Protein AF-X1INV4-F1 (afdb_monomer_lite)

Sequence (115 aa):
PSGTKRNSFWAVEVARDGEYEISLRRWPKEVDAPITAAIPGGKAISANTARLKIADVDVTKPIPRDATAVKFKVKLKAGKTRLQSWFIPPHRGAGFMDEQGESRGAYYVYAKRLD

Secondary structure (DSSP, 8-state):
-------PPEEEEE-SSEEEEEEEESS-TTT---TT--BTTB-----SEEEEEETTEEEEEE--TT-S-EEEEEEE-SEEEEEEEEEEPPPSS-----TT--PBPPSEEEEEE--

pLDDT: mean 82.01, std 18.67, range [31.08, 97.12]

Radius of gyration: 14.73 Å; chains: 1; bounding box: 36×35×36 Å

Structure (mmCIF, N/CA/C/O backbone):
data_AF-X1INV4-F1
#
_entry.id   AF-X1INV4-F1
#
loop_
_atom_site.group_PDB
_atom_site.id
_atom_site.type_symbol
_atom_site.label_atom_id
_atom_site.label_alt_id
_atom_site.label_comp_id
_atom_site.label_asym_id
_atom_site.label_entity_id
_atom_site.label_seq_id
_atom_site.pdbx_PDB_ins_code
_atom_site.Cartn_x
_atom_site.Cartn_y
_atom_site.Cartn_z
_atom_site.occupancy
_atom_site.B_iso_or_equiv
_atom_site.auth_seq_id
_atom_site.auth_comp_id
_atom_site.auth_asym_id
_atom_site.auth_atom_id
_atom_site.pdbx_PDB_model_num
ATOM 1 N N . PRO A 1 1 ? -2.257 21.560 -22.294 1.00 31.08 1 PRO A N 1
ATOM 2 C CA . PRO A 1 1 ? -2.874 21.463 -20.950 1.00 31.08 1 PRO A CA 1
ATOM 3 C C . PRO A 1 1 ? -2.271 20.292 -20.161 1.00 31.08 1 PRO A C 1
ATOM 5 O O . PRO A 1 1 ? -2.646 19.139 -20.356 1.00 31.08 1 PRO A O 1
ATOM 8 N N . SER A 1 2 ? -1.271 20.591 -19.333 1.00 37.06 2 SER A N 1
ATOM 9 C CA . SER A 1 2 ? -0.586 19.618 -18.481 1.00 37.06 2 SER A CA 1
ATOM 10 C C . SER A 1 2 ? -1.552 19.145 -17.397 1.00 37.06 2 SER A C 1
ATOM 12 O O . SER A 1 2 ? -1.808 19.856 -16.431 1.00 37.06 2 SER A O 1
ATOM 14 N N . GLY A 1 3 ? -2.158 17.973 -17.592 1.00 35.62 3 GLY A N 1
ATOM 15 C CA . GLY A 1 3 ? -3.021 17.357 -16.593 1.00 35.62 3 GLY A CA 1
ATOM 16 C C . GLY A 1 3 ? -2.183 16.971 -15.38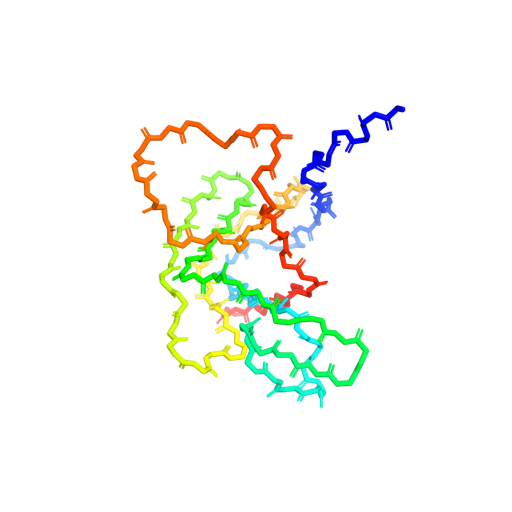3 1.00 35.62 3 GLY A C 1
ATOM 17 O O . GLY A 1 3 ? -1.544 15.921 -15.392 1.00 35.62 3 GLY A O 1
ATOM 18 N N . THR A 1 4 ? -2.161 17.828 -14.361 1.00 43.03 4 THR A N 1
ATOM 19 C CA . THR A 1 4 ? -1.571 17.539 -13.055 1.00 43.03 4 THR A CA 1
ATOM 20 C C . THR A 1 4 ? -2.177 16.227 -12.562 1.00 43.03 4 THR A C 1
ATOM 22 O O . THR A 1 4 ? -3.334 16.196 -12.136 1.00 43.03 4 THR A O 1
ATOM 25 N N . LYS A 1 5 ? -1.437 15.114 -12.659 1.00 47.81 5 LYS A N 1
ATOM 26 C CA . LYS A 1 5 ? -1.865 13.815 -12.127 1.00 47.81 5 LYS A CA 1
ATOM 27 C C . LYS A 1 5 ? -1.808 13.887 -10.603 1.00 47.81 5 LYS A C 1
ATOM 29 O O . LYS A 1 5 ? -0.899 13.362 -9.970 1.00 47.81 5 LYS A O 1
ATOM 34 N N . ARG A 1 6 ? -2.787 14.569 -10.004 1.00 51.34 6 ARG A N 1
ATOM 35 C CA . ARG A 1 6 ? -3.087 14.465 -8.577 1.00 51.34 6 ARG A CA 1
ATOM 36 C C . ARG A 1 6 ? -3.390 12.993 -8.336 1.00 51.34 6 ARG A C 1
ATOM 38 O O . ARG A 1 6 ? -4.360 12.480 -8.894 1.00 51.34 6 ARG A O 1
ATOM 45 N N . ASN A 1 7 ? -2.535 12.300 -7.584 1.00 59.09 7 ASN A N 1
ATOM 46 C CA . ASN A 1 7 ? -2.779 10.904 -7.252 1.00 59.09 7 ASN A CA 1
ATOM 47 C C . ASN A 1 7 ? -4.141 10.814 -6.547 1.00 59.09 7 ASN A C 1
ATOM 49 O O . ASN A 1 7 ? -4.311 11.312 -5.429 1.00 59.09 7 ASN A O 1
ATOM 53 N N . SER A 1 8 ? -5.130 10.296 -7.273 1.00 66.12 8 SER A N 1
ATOM 54 C CA . SER A 1 8 ? -6.527 10.317 -6.856 1.00 66.12 8 SER A CA 1
ATOM 55 C C . SER A 1 8 ? -6.691 9.415 -5.641 1.00 66.12 8 SER A C 1
ATOM 57 O O . SER A 1 8 ? -6.025 8.389 -5.524 1.00 66.12 8 SER A O 1
ATOM 59 N N . PHE A 1 9 ? -7.534 9.822 -4.700 1.00 80.38 9 PHE A N 1
ATOM 60 C CA . PHE A 1 9 ? -7.837 9.005 -3.532 1.00 80.38 9 PHE A CA 1
ATOM 61 C C . PHE A 1 9 ? -9.053 8.126 -3.816 1.00 80.38 9 PHE A C 1
ATOM 63 O O . PHE A 1 9 ? -9.975 8.542 -4.518 1.00 80.38 9 PHE A O 1
ATOM 70 N N . TRP A 1 10 ? -9.083 6.937 -3.225 1.00 87.25 10 TRP A N 1
ATOM 71 C CA . TRP A 1 10 ? -10.300 6.142 -3.133 1.00 87.25 10 TRP A CA 1
ATOM 72 C C . TRP A 1 10 ? -11.041 6.521 -1.855 1.00 87.25 10 TRP A C 1
ATOM 74 O O . TRP A 1 10 ? -10.462 6.507 -0.767 1.00 87.25 10 TRP A O 1
ATOM 84 N N . ALA A 1 11 ? -12.319 6.874 -1.974 1.00 90.25 11 ALA A N 1
ATOM 85 C CA . ALA A 1 11 ? -13.206 6.923 -0.820 1.00 90.25 11 ALA A CA 1
ATOM 86 C C . ALA A 1 11 ? -13.558 5.481 -0.439 1.00 90.25 11 ALA A C 1
ATOM 88 O O . ALA A 1 11 ? -14.031 4.720 -1.281 1.00 90.25 11 ALA A O 1
ATOM 89 N N . VAL A 1 12 ? -13.295 5.106 0.807 1.00 91.75 12 VAL A N 1
ATOM 90 C CA . VAL A 1 12 ? -13.578 3.764 1.322 1.00 91.75 12 VAL A CA 1
ATOM 91 C C . VAL A 1 12 ? -14.381 3.877 2.606 1.00 91.75 12 VAL A C 1
ATOM 93 O O . VAL A 1 12 ? -14.215 4.821 3.379 1.00 91.75 12 VAL A O 1
ATOM 96 N N . GLU A 1 13 ? -15.258 2.912 2.837 1.00 94.06 13 GLU A N 1
ATOM 97 C CA . GLU A 1 13 ? -16.001 2.784 4.083 1.00 94.06 13 GLU A CA 1
ATOM 98 C C . GLU A 1 13 ? -15.516 1.538 4.814 1.00 94.06 13 GLU A C 1
ATOM 100 O O . GLU A 1 13 ? -15.579 0.423 4.295 1.00 94.06 13 GLU A O 1
ATOM 105 N N . VAL A 1 14 ? -14.988 1.739 6.017 1.00 94.38 14 VAL A N 1
ATOM 106 C CA . VAL A 1 14 ? -14.610 0.654 6.913 1.00 94.38 14 VAL A CA 1
ATOM 107 C C . VAL A 1 14 ? -15.868 0.257 7.674 1.00 94.38 14 VAL A C 1
ATOM 109 O O . VAL A 1 14 ? -16.363 1.018 8.498 1.00 94.38 14 VAL A O 1
ATOM 112 N N . ALA A 1 15 ? -16.408 -0.927 7.392 1.00 93.06 15 ALA A N 1
ATOM 113 C CA . ALA A 1 15 ? -17.672 -1.359 7.990 1.00 93.06 15 ALA A CA 1
ATOM 114 C C . ALA A 1 15 ? -17.565 -1.652 9.499 1.00 93.06 15 ALA A C 1
ATOM 116 O O . ALA A 1 15 ? -18.562 -1.577 10.213 1.00 93.06 15 ALA A O 1
ATOM 117 N N . ARG A 1 16 ? -16.378 -2.043 9.986 1.00 94.56 16 ARG A N 1
ATOM 118 C CA . ARG A 1 16 ? -16.143 -2.448 11.382 1.00 94.56 16 ARG A CA 1
ATOM 119 C C . ARG A 1 16 ? -14.749 -2.055 11.854 1.00 94.56 16 ARG A C 1
ATOM 121 O O . ARG A 1 16 ? -13.794 -2.148 11.085 1.00 94.56 16 ARG A O 1
ATOM 128 N N . ASP A 1 17 ? -14.633 -1.707 13.129 1.00 96.19 17 ASP A N 1
ATOM 129 C CA . ASP A 1 17 ? -13.343 -1.625 13.813 1.00 96.19 17 ASP A CA 1
ATOM 130 C C . ASP A 1 17 ? -12.598 -2.959 13.680 1.00 96.19 17 ASP A C 1
ATOM 132 O O . ASP A 1 17 ? -13.215 -4.018 13.792 1.00 96.19 17 ASP A O 1
ATOM 136 N N . GLY A 1 18 ? -11.287 -2.917 13.443 1.00 95.75 18 GLY A N 1
ATOM 137 C CA . GLY A 1 18 ? -10.502 -4.146 13.334 1.00 95.75 18 GLY A CA 1
ATOM 138 C C . GLY A 1 18 ? -9.094 -3.951 12.792 1.00 95.75 18 GLY A C 1
ATOM 139 O O . GLY A 1 18 ? -8.654 -2.830 12.502 1.00 95.75 18 GLY A O 1
ATOM 140 N N . GLU A 1 19 ? -8.385 -5.070 12.655 1.00 96.88 19 GLU A N 1
ATOM 141 C CA . GLU A 1 19 ? -7.083 -5.118 11.997 1.00 96.88 19 GLU A CA 1
ATOM 142 C C . GLU A 1 19 ? -7.261 -5.601 10.557 1.00 96.88 19 GLU A C 1
ATOM 144 O O . GLU A 1 19 ? -7.903 -6.613 10.281 1.00 96.88 19 GLU A O 1
ATOM 149 N N . TYR A 1 20 ? -6.675 -4.870 9.617 1.00 96.12 20 TYR A N 1
ATOM 150 C CA . TYR A 1 20 ? -6.800 -5.136 8.194 1.00 96.12 20 TYR A CA 1
ATOM 151 C C . TYR A 1 20 ? -5.423 -5.323 7.567 1.00 96.12 20 TYR A C 1
ATOM 153 O O . TYR A 1 20 ? -4.507 -4.530 7.784 1.00 96.12 20 TYR A O 1
ATOM 161 N N . GLU A 1 21 ? -5.292 -6.348 6.730 1.00 97.12 21 GLU A N 1
ATOM 162 C CA . GLU A 1 21 ? -4.228 -6.464 5.743 1.00 97.12 21 GLU A CA 1
ATOM 163 C C . GLU A 1 21 ? -4.666 -5.763 4.455 1.00 97.12 21 GLU A C 1
ATOM 165 O O . GLU A 1 21 ? -5.582 -6.210 3.763 1.00 97.12 21 GLU A O 1
ATOM 170 N N . ILE A 1 22 ? -3.985 -4.673 4.116 1.00 96.31 22 ILE A N 1
ATOM 171 C CA . ILE A 1 22 ? -4.135 -3.969 2.846 1.00 96.31 22 ILE A CA 1
ATOM 172 C C . ILE A 1 22 ? -2.979 -4.374 1.934 1.00 96.31 22 ILE A C 1
ATOM 174 O O . ILE A 1 22 ? -1.809 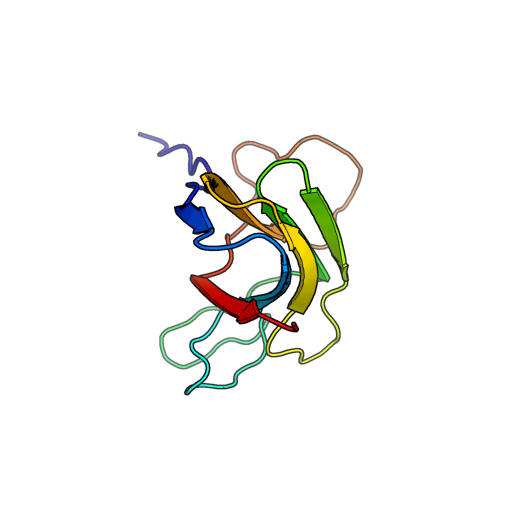-4.169 2.258 1.00 96.31 22 ILE A O 1
ATOM 178 N N . SER A 1 23 ? -3.305 -4.953 0.784 1.00 95.75 23 SER A N 1
ATOM 179 C CA . SER A 1 23 ? -2.347 -5.381 -0.235 1.00 95.75 23 SER A CA 1
ATOM 180 C C . SER A 1 23 ? -2.374 -4.425 -1.419 1.00 95.75 23 SER A C 1
ATOM 182 O O . SER A 1 23 ? -3.381 -4.332 -2.121 1.00 95.75 23 SER A O 1
ATOM 184 N N . LEU A 1 24 ? -1.252 -3.752 -1.662 1.00 94.62 24 LEU A N 1
ATOM 185 C CA . LEU A 1 24 ? -1.041 -2.929 -2.848 1.00 94.62 24 LEU A CA 1
ATOM 186 C C . LEU A 1 24 ? -0.468 -3.787 -3.972 1.00 94.62 24 LEU A C 1
ATOM 188 O O . LEU A 1 24 ? 0.578 -4.420 -3.797 1.00 94.62 24 LEU A O 1
ATOM 192 N N . ARG A 1 25 ? -1.134 -3.790 -5.129 1.00 93.75 25 ARG A N 1
ATOM 193 C CA . ARG A 1 25 ? -0.673 -4.493 -6.329 1.00 93.75 25 ARG A CA 1
ATOM 194 C C . ARG A 1 25 ? -0.734 -3.587 -7.547 1.00 93.75 25 ARG A C 1
ATOM 196 O O . ARG A 1 25 ? -1.574 -2.692 -7.668 1.00 93.75 25 ARG A O 1
ATOM 203 N N . ARG A 1 26 ? 0.172 -3.852 -8.480 1.00 89.88 26 ARG A N 1
ATOM 204 C CA . ARG A 1 26 ? 0.140 -3.230 -9.802 1.00 89.88 26 ARG A CA 1
ATOM 205 C C . ARG A 1 26 ? -0.729 -4.006 -10.785 1.00 89.88 26 ARG A C 1
ATOM 207 O O . ARG A 1 26 ? -1.395 -3.407 -11.619 1.00 89.88 26 ARG A O 1
ATOM 214 N N . TRP A 1 27 ? -0.720 -5.323 -10.665 1.00 89.38 27 TRP A N 1
ATOM 215 C CA . TRP A 1 27 ? -1.474 -6.229 -11.515 1.00 89.38 27 TRP A CA 1
ATOM 216 C C . TRP A 1 27 ? -2.611 -6.863 -10.712 1.00 89.38 27 TRP A C 1
ATOM 218 O O . TRP A 1 27 ? -2.506 -6.964 -9.48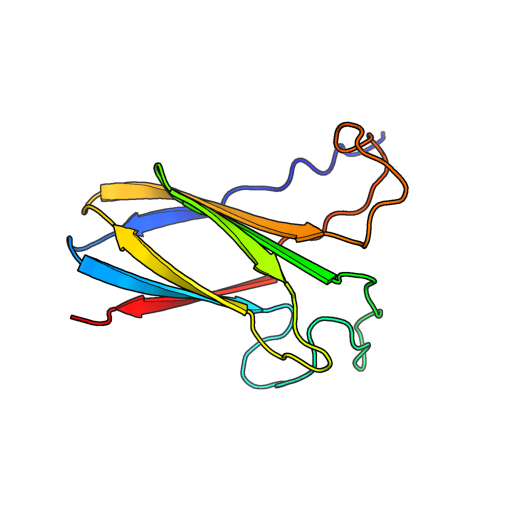1 1.00 89.38 27 TRP A O 1
ATOM 228 N N . PRO A 1 28 ? -3.705 -7.266 -11.377 1.00 87.56 28 PRO A N 1
ATOM 229 C CA . PRO A 1 28 ? -4.751 -8.025 -10.714 1.00 87.56 28 PRO A CA 1
ATOM 230 C C . PRO A 1 28 ? -4.178 -9.369 -10.232 1.00 87.56 28 PRO A C 1
ATOM 232 O O . PRO A 1 28 ? -3.158 -9.846 -10.740 1.00 87.56 28 PRO A O 1
ATOM 235 N N . LYS A 1 29 ? -4.798 -9.963 -9.209 1.00 87.94 29 LYS A N 1
ATOM 236 C CA . LYS A 1 29 ? -4.282 -11.179 -8.550 1.00 87.94 29 LYS A CA 1
ATOM 237 C C . LYS A 1 29 ? -4.172 -12.375 -9.507 1.00 87.94 29 LYS A C 1
ATOM 239 O O . LYS A 1 29 ? -3.371 -13.260 -9.257 1.00 87.94 29 LYS A O 1
ATOM 244 N N . GLU A 1 30 ? -4.961 -12.370 -10.575 1.00 88.00 30 GLU A N 1
ATOM 245 C CA . GLU A 1 30 ? -5.064 -13.389 -11.617 1.00 88.00 30 GLU A CA 1
ATOM 246 C C . GLU A 1 30 ? -3.842 -13.405 -12.541 1.00 88.00 30 GLU A C 1
ATOM 248 O O . GLU A 1 30 ? -3.500 -14.447 -13.087 1.00 88.00 30 GLU A O 1
ATOM 253 N N . VAL A 1 31 ? -3.184 -12.254 -12.717 1.00 88.56 31 VAL A N 1
ATOM 254 C CA . VAL A 1 31 ? -1.969 -12.138 -13.539 1.00 88.56 31 VAL A CA 1
ATOM 255 C C . VAL A 1 31 ? -0.726 -12.544 -12.746 1.00 88.56 31 VAL A C 1
ATOM 257 O O . VAL A 1 31 ? 0.241 -13.010 -13.335 1.00 88.56 31 VAL A O 1
ATOM 260 N N . ASP A 1 32 ? -0.744 -12.321 -11.428 1.00 88.31 32 ASP A N 1
ATOM 261 C CA . ASP A 1 32 ? 0.336 -12.626 -10.474 1.00 88.31 32 ASP A CA 1
ATOM 262 C C . ASP A 1 32 ? 1.755 -12.254 -10.951 1.00 88.31 32 ASP A C 1
ATOM 264 O O . ASP A 1 32 ? 2.738 -12.939 -10.692 1.00 88.31 32 ASP A O 1
ATOM 268 N N . ALA A 1 33 ? 1.873 -11.127 -11.655 1.00 91.62 33 ALA A N 1
ATOM 269 C CA . ALA A 1 33 ? 3.155 -10.621 -12.126 1.00 91.62 33 ALA A CA 1
ATOM 270 C C . ALA A 1 33 ? 3.830 -9.708 -11.083 1.00 91.62 33 ALA A C 1
ATOM 272 O O . ALA A 1 33 ? 3.146 -9.071 -10.267 1.00 91.62 33 ALA A O 1
ATOM 273 N N . PRO A 1 34 ? 5.169 -9.563 -11.126 1.00 94.00 34 PRO A N 1
ATOM 274 C CA . PRO A 1 34 ? 5.879 -8.624 -10.267 1.00 94.00 34 PRO A CA 1
ATOM 275 C C . PRO A 1 34 ? 5.427 -7.174 -10.464 1.00 94.00 34 PRO A C 1
ATOM 277 O O . PRO A 1 34 ? 5.141 -6.733 -11.582 1.00 94.00 34 PRO A O 1
ATOM 280 N N . ILE A 1 35 ? 5.442 -6.389 -9.383 1.00 90.19 35 ILE A N 1
ATOM 281 C CA . ILE A 1 35 ? 5.064 -4.966 -9.392 1.00 90.19 35 ILE A CA 1
ATOM 282 C C . ILE A 1 35 ? 5.895 -4.174 -10.414 1.00 90.19 35 ILE A C 1
ATOM 284 O O . ILE A 1 35 ? 5.369 -3.312 -11.114 1.00 90.19 35 ILE A O 1
ATOM 288 N N . THR A 1 36 ? 7.184 -4.467 -10.550 1.00 89.12 36 THR A N 1
ATOM 289 C CA . THR A 1 36 ? 8.085 -3.738 -11.456 1.00 89.12 36 THR A CA 1
ATOM 290 C C . THR A 1 36 ? 8.095 -4.284 -12.885 1.00 89.12 36 THR A C 1
ATOM 292 O O . THR A 1 36 ? 8.552 -3.586 -13.793 1.00 89.12 36 THR A O 1
ATOM 295 N N . ALA A 1 37 ? 7.546 -5.482 -13.118 1.00 87.31 37 ALA A N 1
ATOM 296 C CA . ALA A 1 37 ? 7.605 -6.152 -14.413 1.00 87.31 37 ALA A CA 1
ATOM 297 C C . ALA A 1 37 ? 6.760 -5.455 -15.491 1.00 87.31 37 ALA A C 1
ATOM 299 O O . ALA A 1 37 ? 5.800 -4.732 -15.205 1.00 87.31 37 ALA A O 1
ATOM 300 N N . ALA A 1 38 ? 7.133 -5.691 -16.748 1.00 86.88 38 ALA A N 1
ATOM 301 C CA . ALA A 1 38 ? 6.268 -5.488 -17.901 1.00 86.88 38 ALA A CA 1
ATOM 302 C C . ALA A 1 38 ? 5.473 -6.776 -18.165 1.00 86.88 38 ALA A C 1
ATOM 304 O O . ALA A 1 38 ? 6.007 -7.871 -18.001 1.00 86.88 38 ALA A O 1
ATOM 305 N N . ILE A 1 39 ? 4.224 -6.637 -18.602 1.00 84.19 39 ILE A N 1
ATOM 306 C CA . ILE A 1 39 ? 3.383 -7.743 -19.089 1.00 84.19 39 ILE A CA 1
ATOM 307 C C . ILE A 1 39 ? 2.841 -7.366 -20.475 1.00 84.19 39 ILE A C 1
ATOM 309 O O . ILE A 1 39 ? 2.907 -6.185 -20.833 1.00 84.19 39 ILE A O 1
ATOM 313 N N . PRO A 1 40 ? 2.277 -8.293 -21.269 1.00 86.50 40 PRO A N 1
ATOM 314 C CA . PRO A 1 40 ? 1.578 -7.920 -22.496 1.00 86.50 40 PRO A CA 1
ATOM 315 C C . PRO A 1 40 ? 0.536 -6.819 -22.227 1.00 86.50 40 PRO A C 1
ATOM 317 O O . PRO A 1 40 ? -0.341 -6.974 -21.383 1.00 86.50 40 PRO A O 1
ATOM 320 N N . GLY A 1 41 ? 0.678 -5.668 -22.893 1.00 79.06 41 GLY A N 1
ATOM 321 C CA . GLY A 1 41 ? -0.175 -4.487 -22.676 1.00 79.06 41 GLY A CA 1
ATOM 322 C C . GLY A 1 41 ? 0.236 -3.563 -21.516 1.00 79.06 41 GLY A C 1
ATOM 323 O O . GLY A 1 41 ? -0.417 -2.547 -21.286 1.00 79.06 41 GLY A O 1
ATOM 324 N N . GLY A 1 42 ? 1.330 -3.852 -20.804 1.00 80.12 42 GLY A N 1
ATOM 325 C CA . GLY A 1 42 ? 1.785 -3.098 -19.636 1.00 80.12 42 GLY A CA 1
ATOM 326 C C . GLY A 1 42 ? 3.291 -2.811 -19.631 1.00 80.12 42 GLY A C 1
ATOM 327 O O . GLY A 1 42 ? 4.110 -3.710 -19.774 1.00 80.12 42 GLY A O 1
ATOM 328 N N . LYS A 1 43 ? 3.691 -1.550 -19.413 1.00 81.31 43 LYS A N 1
ATOM 329 C CA . LYS A 1 43 ? 5.118 -1.152 -19.347 1.00 81.31 43 LYS A CA 1
ATOM 330 C C . LYS A 1 43 ? 5.769 -1.576 -18.024 1.00 81.31 43 LYS A C 1
ATOM 332 O O . LYS A 1 43 ? 5.066 -1.694 -17.033 1.00 81.31 43 LYS A O 1
ATOM 337 N N . ALA A 1 44 ? 7.086 -1.730 -17.939 1.00 84.94 44 ALA A N 1
ATOM 338 C CA . ALA A 1 44 ? 7.766 -1.854 -16.641 1.00 84.94 44 ALA A CA 1
ATOM 339 C C . ALA A 1 44 ? 7.693 -0.531 -15.846 1.00 84.94 44 ALA A C 1
ATOM 341 O O . ALA A 1 44 ? 7.462 0.535 -16.431 1.00 84.94 44 ALA A O 1
ATOM 342 N N . ILE A 1 45 ? 7.868 -0.591 -14.521 1.00 83.38 45 ILE A N 1
ATOM 343 C CA . ILE A 1 45 ? 8.068 0.601 -13.676 1.00 83.38 45 ILE A CA 1
ATOM 344 C C . ILE A 1 45 ? 9.320 0.441 -12.832 1.00 83.38 45 ILE A C 1
ATOM 346 O O . ILE A 1 45 ? 9.610 -0.648 -12.343 1.00 83.38 45 ILE A O 1
ATOM 350 N N . SER A 1 46 ? 10.015 1.552 -12.610 1.00 85.81 46 SER A N 1
ATOM 351 C CA . SER A 1 46 ? 11.028 1.633 -11.567 1.00 85.81 46 SER A CA 1
ATOM 352 C C . SER A 1 46 ? 10.339 2.024 -10.266 1.00 85.81 46 SER A C 1
ATOM 354 O O . SER A 1 46 ? 9.862 3.147 -10.124 1.00 85.81 46 SER A O 1
ATOM 356 N N . ALA A 1 47 ? 10.226 1.077 -9.342 1.00 86.38 47 ALA A N 1
ATOM 357 C CA . ALA A 1 47 ? 9.709 1.314 -8.005 1.00 86.38 47 ALA A CA 1
ATOM 358 C C . ALA A 1 47 ? 10.429 0.389 -7.030 1.00 86.38 47 ALA A C 1
ATOM 360 O O . ALA A 1 47 ? 10.508 -0.815 -7.265 1.00 86.38 47 ALA A O 1
ATOM 361 N N . ASN A 1 48 ? 10.937 0.947 -5.937 1.00 91.31 48 ASN A N 1
ATOM 362 C CA . ASN A 1 48 ? 11.557 0.174 -4.860 1.00 91.31 48 ASN A CA 1
ATOM 363 C C . ASN A 1 48 ? 10.830 0.354 -3.524 1.00 91.31 48 ASN A C 1
ATOM 365 O O . ASN A 1 48 ? 11.160 -0.315 -2.550 1.00 91.31 48 ASN A O 1
ATOM 369 N N . THR A 1 49 ? 9.851 1.256 -3.477 1.00 91.56 49 THR A N 1
ATOM 370 C CA . THR A 1 49 ? 9.174 1.658 -2.253 1.00 91.56 49 THR A CA 1
ATOM 371 C C . THR A 1 49 ? 7.679 1.798 -2.519 1.00 91.56 49 THR A C 1
ATOM 373 O O . THR A 1 49 ? 7.269 2.378 -3.523 1.00 91.56 49 THR A O 1
ATOM 376 N N . ALA A 1 50 ? 6.854 1.259 -1.627 1.00 92.12 50 ALA A N 1
ATOM 377 C CA . ALA A 1 50 ? 5.405 1.394 -1.658 1.00 92.12 50 ALA A CA 1
ATOM 378 C C . ALA A 1 50 ? 4.929 2.156 -0.418 1.00 92.12 50 ALA A C 1
ATOM 380 O O . ALA A 1 50 ? 5.317 1.823 0.702 1.00 92.12 50 ALA A O 1
ATOM 381 N N . ARG A 1 51 ? 4.060 3.147 -0.612 1.00 93.44 51 ARG A N 1
ATOM 382 C CA . ARG A 1 51 ? 3.439 3.931 0.462 1.00 93.44 51 ARG A CA 1
ATOM 383 C C . ARG A 1 51 ? 1.930 3.740 0.450 1.00 93.44 51 ARG A C 1
ATOM 385 O O . ARG A 1 51 ? 1.317 3.754 -0.617 1.00 93.44 51 ARG A O 1
ATOM 392 N N . LEU A 1 52 ? 1.344 3.600 1.632 1.00 93.62 52 LEU A N 1
ATOM 393 C CA . LEU A 1 52 ? -0.090 3.526 1.879 1.00 93.62 52 LEU A CA 1
ATOM 394 C C . LEU A 1 52 ? -0.467 4.627 2.870 1.00 93.62 52 LEU A C 1
ATOM 396 O O . LEU A 1 52 ? 0.101 4.692 3.958 1.00 93.62 52 LEU A O 1
ATOM 400 N N . LYS A 1 53 ? -1.463 5.437 2.510 1.00 93.94 53 LYS A N 1
ATOM 401 C CA . LYS A 1 53 ? -2.109 6.380 3.419 1.00 93.94 53 LYS A CA 1
ATOM 402 C C . LYS A 1 53 ? -3.595 6.062 3.516 1.00 93.94 53 LYS A C 1
ATOM 404 O O . LYS A 1 53 ? -4.281 6.059 2.496 1.00 93.94 53 LYS A O 1
ATOM 409 N N . ILE A 1 54 ? -4.086 5.787 4.718 1.00 94.56 54 ILE A N 1
ATOM 410 C CA . ILE A 1 54 ? -5.497 5.516 4.991 1.00 94.56 54 ILE A CA 1
ATOM 411 C C . ILE A 1 54 ? -5.877 6.025 6.380 1.00 94.56 54 ILE A C 1
ATOM 413 O O . ILE A 1 54 ? -5.234 5.662 7.360 1.00 94.56 54 ILE A O 1
ATOM 417 N N . ALA A 1 55 ? -6.930 6.842 6.471 1.00 92.69 55 ALA A N 1
ATOM 418 C CA . ALA A 1 55 ? -7.274 7.553 7.708 1.00 92.69 55 ALA A CA 1
ATOM 419 C C . ALA A 1 55 ? -6.039 8.283 8.281 1.00 92.69 55 ALA A C 1
ATOM 421 O O . ALA A 1 55 ? -5.394 9.044 7.558 1.00 92.69 55 ALA A O 1
ATOM 422 N N . ASP A 1 56 ? -5.693 8.000 9.536 1.00 91.88 56 ASP A N 1
ATOM 423 C CA . ASP A 1 56 ? -4.534 8.562 10.238 1.00 91.88 56 ASP A CA 1
ATOM 424 C C . ASP A 1 56 ? -3.251 7.732 10.049 1.00 91.88 56 ASP A C 1
ATOM 426 O O . ASP A 1 56 ? -2.197 8.063 10.590 1.00 91.88 56 ASP A O 1
ATOM 430 N N . VAL A 1 57 ? -3.319 6.640 9.282 1.00 93.44 57 VAL A N 1
ATOM 431 C CA . VAL A 1 57 ? -2.179 5.764 9.012 1.00 93.44 57 VAL A CA 1
ATOM 432 C C . VAL A 1 57 ? -1.476 6.218 7.740 1.00 93.44 57 VAL A C 1
ATOM 434 O O . VAL A 1 57 ? -2.078 6.254 6.669 1.00 93.44 57 VAL A O 1
ATOM 437 N N . ASP A 1 58 ? -0.181 6.503 7.840 1.00 94.00 58 ASP A N 1
ATOM 438 C CA . ASP A 1 58 ? 0.694 6.801 6.707 1.00 94.00 58 ASP A CA 1
ATOM 439 C C . ASP A 1 58 ? 1.981 5.985 6.849 1.00 94.00 58 ASP A C 1
ATOM 441 O O . ASP A 1 58 ? 2.801 6.230 7.734 1.00 94.00 58 ASP A O 1
ATOM 445 N N . VAL A 1 59 ? 2.112 4.940 6.034 1.00 92.62 59 VAL A N 1
ATOM 446 C CA . VAL A 1 59 ? 3.156 3.924 6.183 1.00 92.62 59 VAL A CA 1
ATOM 447 C C . VAL A 1 59 ? 3.816 3.616 4.854 1.00 92.62 59 VAL A C 1
ATOM 449 O O . VAL A 1 59 ? 3.183 3.586 3.800 1.00 92.62 59 VAL A O 1
ATOM 452 N N . THR A 1 60 ? 5.113 3.339 4.915 1.00 92.81 60 THR A N 1
ATOM 453 C CA . THR A 1 60 ? 5.936 3.028 3.749 1.00 92.81 60 THR A CA 1
ATOM 454 C C . THR A 1 60 ? 6.684 1.719 3.977 1.00 92.81 60 THR A C 1
ATOM 456 O O . THR A 1 60 ? 7.122 1.437 5.091 1.00 92.81 60 THR A O 1
ATOM 459 N N . LYS A 1 61 ? 6.812 0.901 2.930 1.00 94.75 61 LYS A N 1
ATOM 460 C CA . LYS A 1 61 ? 7.562 -0.359 2.942 1.00 94.75 61 LYS A CA 1
ATOM 461 C C . LYS A 1 61 ? 8.411 -0.503 1.677 1.00 94.75 61 LYS A C 1
ATOM 463 O O . LYS A 1 61 ? 7.963 -0.077 0.609 1.00 94.75 61 LYS A O 1
ATOM 468 N N . PRO A 1 62 ? 9.597 -1.131 1.762 1.00 94.88 62 PRO A N 1
ATOM 469 C CA . PRO A 1 62 ? 10.341 -1.514 0.569 1.00 94.88 62 PRO A CA 1
ATOM 470 C C . PRO A 1 62 ? 9.523 -2.517 -0.255 1.00 94.88 62 PRO A C 1
ATOM 472 O O . PRO A 1 62 ? 8.780 -3.328 0.302 1.00 94.88 62 PRO A O 1
ATOM 475 N N . ILE A 1 63 ? 9.662 -2.459 -1.576 1.00 93.38 63 ILE A N 1
ATOM 476 C CA . ILE A 1 63 ? 9.145 -3.461 -2.510 1.00 93.38 63 ILE A CA 1
ATOM 477 C C . ILE A 1 63 ? 10.242 -4.521 -2.653 1.00 93.38 63 ILE A C 1
ATOM 479 O O . ILE A 1 63 ? 11.297 -4.209 -3.213 1.00 93.38 63 ILE A O 1
ATOM 483 N N . PRO A 1 64 ? 10.046 -5.753 -2.148 1.00 93.38 64 PRO A N 1
ATOM 484 C CA . PRO A 1 64 ? 11.008 -6.821 -2.370 1.00 93.38 64 PRO A CA 1
ATOM 485 C C . PRO A 1 64 ? 11.176 -7.101 -3.864 1.00 93.38 64 PRO A C 1
ATOM 487 O O . PRO A 1 64 ? 10.254 -6.895 -4.659 1.00 93.38 64 PRO A O 1
ATOM 490 N N . ARG A 1 65 ? 12.351 -7.610 -4.242 1.00 89.38 65 ARG A N 1
ATOM 491 C CA . ARG A 1 65 ? 12.594 -8.066 -5.612 1.00 89.38 65 ARG A CA 1
ATOM 492 C C . ARG A 1 65 ? 11.532 -9.102 -5.997 1.00 89.38 65 ARG A C 1
ATOM 494 O O . ARG A 1 65 ? 11.191 -9.963 -5.192 1.00 89.38 65 ARG A O 1
ATOM 501 N N . ASP A 1 66 ? 10.990 -8.963 -7.203 1.00 90.88 66 ASP A N 1
ATOM 502 C CA . ASP A 1 66 ? 9.972 -9.847 -7.783 1.00 90.88 66 ASP A CA 1
ATOM 503 C C . ASP A 1 66 ? 8.635 -9.914 -7.009 1.00 90.88 66 ASP A C 1
ATOM 505 O O . ASP A 1 66 ? 7.766 -10.725 -7.322 1.00 90.88 66 ASP A O 1
ATOM 509 N N . ALA A 1 67 ? 8.410 -9.020 -6.037 1.00 94.44 67 ALA A N 1
ATOM 510 C CA . ALA A 1 67 ? 7.167 -8.991 -5.275 1.00 94.44 67 ALA A CA 1
ATOM 511 C C . ALA A 1 67 ? 5.955 -8.675 -6.164 1.00 94.44 67 ALA A C 1
ATOM 513 O O . ALA A 1 67 ? 5.926 -7.662 -6.869 1.00 94.44 67 ALA A O 1
ATOM 514 N N . THR A 1 68 ? 4.909 -9.498 -6.066 1.00 95.00 68 THR A N 1
ATOM 515 C CA . THR A 1 68 ? 3.620 -9.283 -6.755 1.00 95.00 68 THR A CA 1
ATOM 516 C C . THR A 1 68 ? 2.647 -8.428 -5.929 1.00 95.00 68 THR A C 1
ATOM 518 O O . THR A 1 68 ? 1.635 -7.941 -6.443 1.00 95.00 68 THR A O 1
ATOM 521 N N . ALA A 1 69 ? 2.945 -8.219 -4.641 1.00 95.56 69 ALA A N 1
ATOM 522 C CA . ALA A 1 69 ? 2.178 -7.387 -3.717 1.00 95.56 69 ALA A CA 1
ATOM 523 C C . ALA A 1 69 ? 3.058 -6.820 -2.592 1.00 95.56 69 ALA A C 1
ATOM 525 O O . ALA A 1 69 ? 3.993 -7.480 -2.140 1.00 95.56 69 ALA A O 1
ATOM 526 N N . VAL A 1 70 ? 2.689 -5.647 -2.065 1.00 96.31 70 VAL A N 1
ATOM 527 C CA . VAL A 1 70 ? 3.183 -5.156 -0.767 1.00 96.31 70 VAL A CA 1
ATOM 528 C C . VAL A 1 70 ? 2.028 -5.102 0.220 1.00 96.31 70 VAL A C 1
ATOM 530 O O . VAL A 1 70 ? 1.001 -4.479 -0.048 1.00 96.31 70 VAL A O 1
ATOM 533 N N . LYS A 1 71 ? 2.203 -5.764 1.363 1.00 96.69 71 LYS A N 1
ATOM 534 C CA . LYS A 1 71 ? 1.162 -5.944 2.376 1.00 96.69 71 LYS A CA 1
ATOM 535 C C . LYS A 1 71 ? 1.403 -5.057 3.590 1.00 96.69 71 LYS A C 1
ATOM 537 O O . LYS A 1 71 ? 2.500 -5.042 4.161 1.00 96.69 71 LYS A O 1
ATOM 542 N N . PHE A 1 72 ? 0.364 -4.366 4.029 1.00 96.19 72 PHE A N 1
ATOM 543 C CA . PHE A 1 72 ? 0.358 -3.482 5.189 1.00 96.19 72 PHE A CA 1
ATOM 544 C C . PHE A 1 72 ? -0.674 -3.986 6.184 1.00 96.19 72 PHE A C 1
ATOM 546 O O . PHE A 1 72 ? -1.810 -4.232 5.801 1.00 96.19 72 PHE A O 1
ATOM 553 N N . LYS A 1 73 ? -0.283 -4.126 7.450 1.00 96.62 73 LYS A N 1
ATOM 554 C CA . LYS A 1 73 ? -1.223 -4.380 8.539 1.00 96.62 73 LYS A CA 1
ATOM 555 C C . LYS A 1 73 ? -1.539 -3.050 9.198 1.00 96.62 73 LYS A C 1
ATOM 557 O O . LYS A 1 73 ? -0.611 -2.331 9.570 1.00 96.62 73 LYS A O 1
ATOM 562 N N . VAL A 1 74 ? -2.816 -2.709 9.276 1.00 95.69 74 VAL A N 1
ATOM 563 C CA . VAL A 1 74 ? -3.290 -1.432 9.810 1.00 95.69 74 VAL A CA 1
ATOM 564 C C . VAL A 1 74 ? -4.489 -1.668 10.718 1.00 95.69 74 VAL A C 1
ATOM 566 O O . VAL A 1 74 ? -5.316 -2.536 10.450 1.00 95.69 74 VAL A O 1
ATOM 569 N N . LYS A 1 75 ? -4.596 -0.886 11.790 1.00 96.00 75 LYS A N 1
ATOM 570 C CA . LYS A 1 75 ? -5.795 -0.854 12.631 1.00 96.00 75 LYS A CA 1
ATOM 571 C C . LYS A 1 75 ? -6.689 0.272 12.141 1.00 96.00 75 LYS A C 1
ATOM 573 O O . LYS A 1 75 ? -6.222 1.403 12.026 1.00 96.00 75 LYS A O 1
ATOM 578 N N . LEU A 1 76 ? -7.945 -0.039 11.842 1.00 95.44 76 LEU A N 1
ATOM 579 C CA . LEU A 1 76 ? -8.908 0.928 11.324 1.00 95.44 76 LEU A CA 1
ATOM 580 C C . LEU A 1 76 ? -10.126 1.002 12.234 1.00 95.44 76 LEU A C 1
ATOM 582 O O . LEU A 1 76 ? -10.557 -0.001 12.805 1.00 95.44 76 LEU A O 1
ATOM 586 N N . LYS A 1 77 ? -10.676 2.209 12.338 1.00 96.19 77 LYS A N 1
ATOM 587 C CA . LYS A 1 77 ? -11.983 2.473 12.932 1.00 96.19 77 LYS A CA 1
ATOM 588 C C . LYS A 1 77 ? -13.059 2.417 11.859 1.00 96.19 77 LYS A C 1
ATOM 590 O O . LYS A 1 77 ? -12.792 2.770 10.709 1.00 96.19 77 LYS A O 1
ATOM 595 N N . ALA A 1 78 ? -14.250 1.973 12.240 1.00 96.00 78 ALA A N 1
ATOM 596 C CA . ALA A 1 78 ? -15.413 2.000 11.378 1.00 96.00 78 ALA A CA 1
ATOM 597 C C . ALA A 1 78 ? -15.720 3.440 10.951 1.00 96.00 78 ALA A C 1
ATOM 599 O O . ALA A 1 78 ? -15.584 4.384 11.731 1.00 96.00 78 ALA A O 1
ATOM 600 N N . GLY A 1 79 ? -16.141 3.599 9.702 1.00 95.75 79 GLY A N 1
ATOM 601 C CA . GLY A 1 79 ? -16.487 4.889 9.127 1.00 95.75 79 GLY A CA 1
ATOM 602 C C . GLY A 1 79 ? -15.845 5.147 7.771 1.00 95.75 79 GLY A C 1
ATOM 603 O O . GLY A 1 79 ? -15.101 4.338 7.211 1.00 95.75 79 GLY A O 1
ATOM 604 N N . LYS A 1 80 ? -16.178 6.312 7.220 1.00 95.62 80 LYS A N 1
ATOM 605 C CA . LYS A 1 80 ? -15.717 6.752 5.904 1.00 95.62 80 LYS A CA 1
ATOM 606 C C . LYS A 1 80 ? -14.316 7.330 6.016 1.00 95.62 80 LYS A C 1
ATOM 608 O O . LYS A 1 80 ? -14.057 8.191 6.851 1.00 95.62 80 LYS A O 1
ATOM 613 N N . THR A 1 81 ? -13.426 6.898 5.137 1.00 94.06 81 THR A N 1
ATOM 614 C CA . THR A 1 81 ? -12.058 7.401 5.071 1.00 94.06 81 THR A CA 1
ATOM 615 C C . THR A 1 81 ? -11.557 7.466 3.630 1.00 94.06 81 THR A C 1
ATOM 617 O O . THR A 1 81 ? -12.249 7.099 2.677 1.00 94.06 81 THR A O 1
ATOM 620 N N . ARG A 1 82 ? -10.354 8.005 3.453 1.00 92.94 82 ARG A N 1
ATOM 621 C CA . ARG A 1 82 ? -9.672 8.101 2.164 1.00 92.94 82 ARG A CA 1
ATOM 622 C C . ARG A 1 82 ? -8.481 7.164 2.163 1.00 92.94 82 ARG A C 1
ATOM 624 O O . ARG A 1 82 ? -7.716 7.160 3.120 1.00 92.94 82 ARG A O 1
ATOM 631 N N . LEU A 1 83 ? -8.319 6.425 1.073 1.00 92.50 83 LEU A N 1
ATOM 632 C CA . LEU A 1 83 ? -7.159 5.592 0.798 1.00 92.50 83 LEU A CA 1
ATOM 633 C C . LEU A 1 83 ? -6.380 6.201 -0.365 1.00 92.50 83 LEU A C 1
ATOM 635 O O . LEU A 1 83 ? -6.934 6.483 -1.426 1.00 92.50 83 LEU A O 1
ATOM 639 N N . GLN A 1 84 ? -5.083 6.381 -0.170 1.00 91.00 84 GLN A N 1
ATOM 640 C CA . GLN A 1 84 ? -4.134 6.728 -1.216 1.00 91.00 84 GLN A CA 1
ATOM 641 C C . GLN A 1 84 ? -2.958 5.760 -1.169 1.00 91.00 84 GLN A C 1
ATOM 643 O O . GLN A 1 84 ? -2.599 5.227 -0.118 1.00 91.00 84 GLN A O 1
ATOM 648 N N . SER A 1 85 ? -2.354 5.521 -2.324 1.00 89.44 85 SER A N 1
ATOM 649 C CA . SER A 1 85 ? -1.209 4.626 -2.433 1.00 89.44 85 SER A CA 1
ATOM 650 C C . SER A 1 85 ? -0.235 5.119 -3.484 1.00 89.44 85 SER A C 1
ATOM 652 O O . SER A 1 85 ? -0.655 5.743 -4.454 1.00 89.44 85 SER A O 1
ATOM 654 N N . TRP A 1 86 ? 1.049 4.826 -3.314 1.00 88.69 86 TRP A N 1
ATOM 655 C CA . TRP A 1 8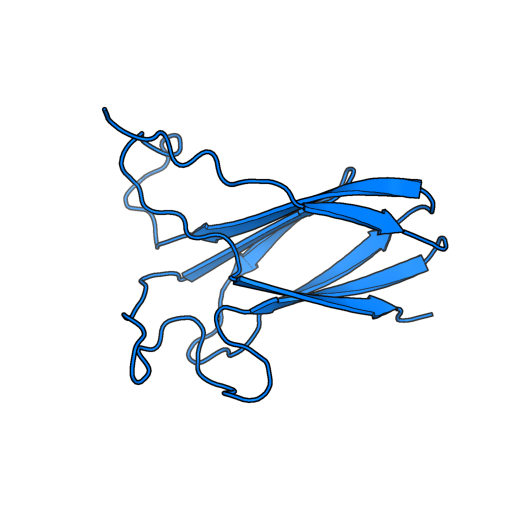6 ? 2.101 5.237 -4.240 1.00 88.69 86 TRP A CA 1
ATOM 656 C C . TRP A 1 86 ? 3.115 4.112 -4.414 1.00 88.69 86 TRP A C 1
ATOM 658 O O . TRP A 1 86 ? 3.576 3.542 -3.425 1.00 88.69 86 TRP A O 1
ATOM 668 N N . PHE A 1 87 ? 3.510 3.846 -5.657 1.00 87.56 87 PHE A N 1
ATOM 669 C CA . PHE A 1 87 ? 4.785 3.212 -5.969 1.00 87.56 87 PHE A CA 1
ATOM 670 C C . PHE A 1 87 ? 5.803 4.311 -6.273 1.00 87.56 87 PHE A C 1
ATOM 672 O O . PHE A 1 87 ? 5.568 5.184 -7.115 1.00 87.56 87 PHE A O 1
ATOM 679 N N . ILE A 1 88 ? 6.900 4.298 -5.523 1.00 85.44 88 ILE A N 1
ATOM 680 C CA . ILE A 1 88 ? 7.907 5.353 -5.490 1.00 85.44 88 ILE A CA 1
ATOM 681 C C . ILE A 1 88 ? 9.208 4.777 -6.077 1.00 85.44 88 ILE A C 1
ATOM 683 O O . ILE A 1 88 ? 9.659 3.710 -5.631 1.00 85.44 88 ILE A O 1
ATOM 687 N N . PRO A 1 89 ? 9.793 5.428 -7.101 1.00 82.69 89 PRO A N 1
ATOM 688 C CA . PRO A 1 89 ? 11.101 5.053 -7.621 1.00 82.69 89 PRO A CA 1
ATOM 689 C C . PRO A 1 89 ? 12.198 5.292 -6.571 1.00 82.69 89 PRO A C 1
ATOM 691 O O . PRO A 1 89 ? 12.028 6.126 -5.682 1.00 82.69 89 PRO A O 1
ATOM 694 N N . PRO A 1 90 ? 13.355 4.621 -6.679 1.00 80.31 90 PRO A N 1
ATOM 695 C CA . PRO A 1 90 ? 14.541 5.023 -5.927 1.00 80.31 90 PRO A CA 1
ATOM 696 C C . PRO A 1 90 ? 14.858 6.504 -6.198 1.00 80.31 90 PRO A C 1
ATOM 698 O O . PRO A 1 90 ? 15.152 6.875 -7.334 1.00 80.31 90 PRO A O 1
ATOM 701 N N . HIS A 1 91 ? 14.795 7.356 -5.172 1.00 66.38 91 HIS A N 1
ATOM 702 C CA . HIS A 1 91 ? 15.201 8.757 -5.292 1.00 66.38 91 HIS A CA 1
ATOM 703 C C . HIS A 1 91 ? 16.710 8.868 -5.558 1.00 66.38 91 HIS A C 1
ATOM 705 O O . HIS A 1 91 ? 17.520 8.268 -4.851 1.00 66.38 91 HIS A O 1
ATOM 711 N N . ARG A 1 92 ? 17.092 9.747 -6.493 1.00 51.31 92 ARG A N 1
ATOM 712 C CA . ARG A 1 92 ? 18.285 10.584 -6.316 1.00 51.31 92 ARG A CA 1
ATOM 713 C C . ARG A 1 92 ? 17.837 11.792 -5.481 1.00 51.31 92 ARG A C 1
ATOM 715 O O . ARG A 1 92 ? 17.199 12.678 -6.026 1.00 51.31 92 ARG A O 1
ATOM 722 N N . GLY A 1 93 ? 18.143 11.807 -4.184 1.00 38.34 93 GLY A N 1
ATOM 723 C CA . GLY A 1 93 ? 18.035 13.001 -3.331 1.00 38.34 93 GLY A CA 1
ATOM 724 C C . GLY A 1 93 ? 16.635 13.354 -2.810 1.00 38.34 93 GLY A C 1
ATOM 725 O O . GLY A 1 93 ? 15.632 13.254 -3.507 1.00 38.34 93 GLY A O 1
ATOM 726 N N . ALA A 1 94 ? 16.590 13.764 -1.543 1.00 42.78 94 ALA A N 1
ATOM 727 C CA . ALA A 1 94 ? 15.409 14.274 -0.866 1.00 42.78 94 ALA A CA 1
ATOM 728 C C . ALA A 1 94 ? 15.003 15.638 -1.445 1.00 42.78 94 ALA A C 1
ATOM 730 O O . ALA A 1 94 ? 15.728 16.621 -1.330 1.00 42.78 94 ALA A O 1
ATOM 731 N N . GLY A 1 95 ? 13.827 15.679 -2.050 1.00 34.19 95 GLY A N 1
ATOM 732 C CA . GLY A 1 95 ? 13.155 16.864 -2.560 1.00 34.19 95 GLY A CA 1
ATOM 733 C C . GLY A 1 95 ? 11.724 16.445 -2.852 1.00 34.19 95 GLY A C 1
ATOM 734 O O . GLY A 1 95 ? 11.473 15.279 -3.157 1.00 34.19 95 GLY A O 1
ATOM 735 N N . PHE A 1 96 ? 10.777 17.339 -2.624 1.00 37.22 96 PHE A N 1
ATOM 736 C CA . PHE A 1 96 ? 9.350 17.096 -2.778 1.00 37.22 96 PHE A CA 1
ATOM 737 C C . PHE A 1 96 ? 9.030 16.426 -4.123 1.00 37.22 96 PHE A C 1
ATOM 739 O O . PHE A 1 96 ? 9.780 16.545 -5.078 1.00 37.22 96 PHE A O 1
ATOM 746 N N . MET A 1 97 ? 7.938 15.660 -4.187 1.00 44.66 97 MET A N 1
ATOM 747 C CA . MET A 1 97 ? 7.458 15.089 -5.447 1.00 44.66 97 MET A CA 1
ATOM 748 C C . MET A 1 97 ? 7.384 16.187 -6.519 1.00 44.66 97 MET A C 1
ATOM 750 O O . MET A 1 97 ? 6.516 17.052 -6.434 1.00 44.66 97 MET A O 1
ATOM 754 N N . ASP A 1 98 ? 8.287 16.159 -7.496 1.00 41.09 98 ASP A N 1
ATOM 755 C CA . ASP A 1 98 ? 8.352 17.195 -8.525 1.00 41.09 98 ASP A CA 1
ATOM 756 C C . ASP A 1 98 ? 7.286 16.962 -9.602 1.00 41.09 98 ASP A C 1
ATOM 758 O O . ASP A 1 98 ? 6.913 15.825 -9.906 1.00 41.09 98 ASP A O 1
ATOM 762 N N . GLU A 1 99 ? 6.803 18.050 -10.205 1.00 42.34 99 GLU A N 1
ATOM 763 C CA . GLU A 1 99 ? 5.638 18.138 -11.102 1.00 42.34 99 GLU A CA 1
ATOM 764 C C . GLU A 1 99 ? 5.712 17.312 -12.408 1.00 42.34 99 GLU A C 1
ATOM 766 O O . GLU A 1 99 ? 4.800 17.373 -13.236 1.00 42.34 99 GLU A O 1
ATOM 771 N N . GLN A 1 100 ? 6.747 16.490 -12.598 1.00 45.25 100 GLN A N 1
ATOM 772 C CA . GLN A 1 100 ? 6.847 15.498 -13.677 1.00 45.25 100 GLN A CA 1
ATOM 773 C C . GLN A 1 100 ? 7.319 14.096 -13.213 1.00 45.25 100 GLN A C 1
ATOM 775 O O . GLN A 1 100 ? 7.488 13.199 -14.041 1.00 45.25 100 GLN A O 1
ATOM 780 N N . GLY A 1 101 ? 7.496 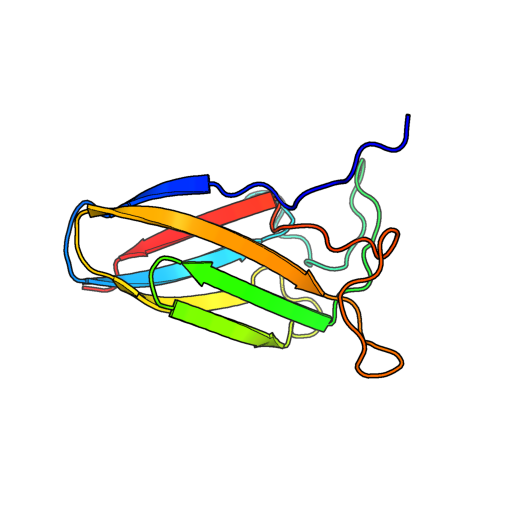13.860 -11.906 1.00 43.97 101 GLY A N 1
ATOM 781 C CA . GLY A 1 101 ? 7.944 12.584 -11.336 1.00 43.97 101 GLY A CA 1
ATOM 782 C C . GLY A 1 101 ? 6.808 11.568 -11.212 1.00 43.97 101 GLY A C 1
ATOM 783 O O . GLY A 1 101 ? 6.033 11.610 -10.257 1.00 43.97 101 GLY A O 1
ATOM 784 N N . GLU A 1 102 ? 6.700 10.651 -12.180 1.00 49.44 102 GLU A N 1
ATOM 785 C CA . GLU A 1 102 ? 5.659 9.616 -12.258 1.00 49.44 102 GLU A CA 1
ATOM 786 C C . GLU A 1 102 ? 5.621 8.693 -11.022 1.00 49.44 102 GLU A C 1
ATOM 788 O O . GLU A 1 102 ? 6.109 7.563 -11.049 1.00 49.44 102 GLU A O 1
ATOM 793 N N . SER A 1 103 ? 4.958 9.108 -9.944 1.00 52.66 103 SER A N 1
ATOM 794 C CA . SER A 1 103 ? 4.440 8.142 -8.984 1.00 52.66 103 SER A CA 1
ATOM 795 C C . SER A 1 103 ? 3.130 7.587 -9.521 1.00 52.66 103 SER A C 1
ATOM 797 O O . SER A 1 103 ? 2.164 8.313 -9.771 1.00 52.66 103 SER A O 1
ATOM 799 N N . ARG A 1 104 ? 3.111 6.275 -9.737 1.00 62.97 104 ARG A N 1
ATOM 800 C CA . ARG A 1 104 ? 1.903 5.545 -10.108 1.00 62.97 104 ARG A CA 1
ATOM 801 C C . ARG A 1 104 ? 1.312 5.001 -8.816 1.00 62.97 104 ARG A C 1
ATOM 803 O O . ARG A 1 104 ? 2.000 4.295 -8.080 1.00 62.97 104 ARG A O 1
ATOM 810 N N . GLY A 1 105 ? 0.063 5.353 -8.521 1.00 59.69 105 GLY A N 1
ATOM 811 C CA . GLY A 1 105 ? -0.664 4.689 -7.446 1.00 59.69 105 GLY A CA 1
ATOM 812 C C . GLY A 1 105 ? -0.766 3.188 -7.708 1.00 59.69 105 GLY A C 1
ATOM 813 O O . GLY A 1 105 ? -0.571 2.736 -8.843 1.00 59.69 105 GLY A O 1
ATOM 814 N N . ALA A 1 106 ? -1.057 2.404 -6.670 1.00 67.00 106 ALA A N 1
ATOM 815 C CA . ALA A 1 106 ? -1.422 1.014 -6.896 1.00 67.00 106 ALA A CA 1
ATOM 816 C C . ALA A 1 106 ? -2.644 0.970 -7.822 1.00 67.00 106 ALA A C 1
ATOM 818 O O . ALA A 1 106 ? -3.533 1.813 -7.734 1.00 67.00 106 ALA A O 1
ATOM 819 N N . TYR A 1 107 ? -2.679 0.013 -8.741 1.00 80.25 107 TYR A N 1
ATOM 820 C CA . TYR A 1 107 ? -3.839 -0.132 -9.627 1.00 80.25 107 TYR A CA 1
ATOM 821 C C . TYR A 1 107 ? -4.910 -0.995 -8.975 1.00 80.25 107 TYR A C 1
ATOM 823 O O . TYR A 1 107 ? -6.093 -0.829 -9.250 1.00 80.25 107 TYR A O 1
ATOM 831 N N . TYR A 1 108 ? -4.488 -1.874 -8.066 1.00 86.12 108 TYR A N 1
ATOM 832 C CA . TYR A 1 108 ? -5.361 -2.762 -7.327 1.00 86.12 108 TYR A CA 1
ATOM 833 C C . TYR A 1 108 ? -5.018 -2.690 -5.845 1.00 86.12 108 TYR A C 1
ATOM 835 O O . TYR A 1 108 ? -3.852 -2.802 -5.449 1.00 86.12 108 TYR A O 1
ATOM 843 N N . VAL A 1 109 ? -6.055 -2.535 -5.029 1.00 90.19 109 VAL A N 1
ATOM 844 C CA . VAL A 1 109 ? -5.968 -2.603 -3.575 1.00 90.19 109 VAL A CA 1
ATOM 845 C C . VAL A 1 109 ? -6.915 -3.684 -3.098 1.00 90.19 109 VAL A C 1
ATOM 847 O O . VAL A 1 109 ? -8.101 -3.660 -3.412 1.00 90.19 109 VAL A O 1
ATOM 850 N N . TYR A 1 110 ? -6.382 -4.630 -2.334 1.00 92.50 110 TYR A N 1
ATOM 851 C CA . TYR A 1 110 ? -7.172 -5.676 -1.695 1.00 92.50 110 TYR A CA 1
ATOM 852 C C . TYR A 1 110 ? -7.125 -5.465 -0.189 1.00 92.50 110 TYR A C 1
ATOM 854 O O . TYR A 1 110 ? -6.043 -5.280 0.364 1.00 92.50 110 TYR A O 1
ATOM 862 N N . ALA A 1 111 ? -8.279 -5.510 0.467 1.00 92.75 111 ALA A N 1
ATOM 863 C CA . ALA A 1 111 ? -8.382 -5.443 1.917 1.00 92.75 111 ALA A CA 1
ATOM 864 C C . ALA A 1 111 ? -8.892 -6.784 2.450 1.00 92.75 111 ALA A C 1
ATOM 866 O O . ALA A 1 111 ? -9.886 -7.318 1.957 1.00 92.75 111 ALA A O 1
ATOM 867 N N . LYS A 1 112 ? -8.210 -7.324 3.459 1.00 94.06 112 LYS A N 1
ATOM 868 C CA . LYS A 1 112 ? -8.629 -8.515 4.198 1.00 94.06 112 LYS A CA 1
ATOM 869 C C . LYS A 1 112 ? -8.633 -8.188 5.683 1.00 94.06 112 LYS A C 1
ATOM 871 O O . LYS A 1 112 ? -7.622 -7.732 6.204 1.00 94.06 112 LYS A O 1
ATOM 876 N N . ARG A 1 113 ? -9.745 -8.446 6.363 1.00 92.06 113 ARG A N 1
ATOM 877 C CA . ARG A 1 113 ? -9.819 -8.344 7.821 1.00 92.06 113 ARG A CA 1
ATOM 878 C C . ARG A 1 113 ? -9.090 -9.528 8.478 1.00 92.06 113 ARG A C 1
ATOM 880 O O . ARG A 1 113 ? -9.151 -10.638 7.945 1.00 92.06 113 ARG A O 1
ATOM 887 N N . LEU A 1 114 ? -8.357 -9.278 9.560 1.0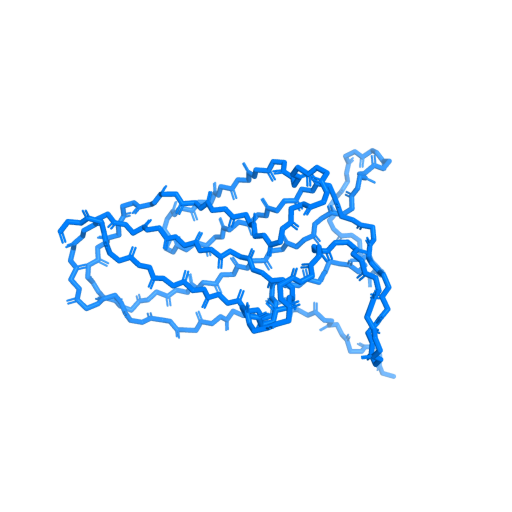0 89.88 114 LEU A N 1
ATOM 888 C CA . LEU A 1 114 ? -7.520 -10.266 10.255 1.00 89.88 114 LEU A CA 1
ATOM 889 C C . LEU A 1 114 ? -8.109 -10.746 11.592 1.00 89.88 114 LEU A C 1
ATOM 891 O O . LEU A 1 114 ? -7.621 -11.745 12.113 1.00 89.88 114 LEU A O 1
ATOM 895 N N . ASP A 1 115 ? -9.136 -10.064 12.102 1.00 73.94 115 ASP A N 1
ATOM 896 C CA . ASP A 1 115 ? -9.949 -10.437 13.271 1.00 73.94 115 ASP A CA 1
ATOM 897 C C . ASP A 1 115 ? -11.192 -11.281 12.940 1.00 73.94 115 ASP A C 1
ATOM 899 O O . ASP A 1 115 ? -11.880 -11.023 11.910 1.00 73.94 115 ASP A O 1
#

Foldseek 3Di:
DQPQPPQDKDKDFDAAWAKKKKKFAQDPVVVLWFRQDADVVGDGDAFQKKWKDKDPDTDMDGRDPRDRIDIDIDTDHGGIIIIWMWRAHPDPDDDPCDRPRDTDTRPDMDMDGPD

Organism: NCBI:txid412755